Protein AF-A0A9P7YVG0-F1 (afdb_monomer_lite)

Radius of gyration: 28.29 Å; chains: 1; bounding box: 49×28×68 Å

Secondary structure (DSSP, 8-state):
-HHHHHHHHHHTT-SSTGGGTTSHHHHHHHHHHHHHHHHHHHHHHHHHHHHHHHHHHHS-HHHHHHHHTT---SS-SS--SSPPPHHHHHHHHHHHTS-STT--GGGS--

Foldseek 3Di:
DLVVLQVVCVVVVQPGLVSCPPPPSNVVSVVVVVVVVVVVVVVVVVVVVVVVVVCCVVDPVVCVVCVVVVNHPPDPPDDPPDDDDPVRVVVVVCVVPPPPVPDDPVPPDD

pLDDT: mean 77.36, std 15.22, range [36.03, 97.06]

Sequence (110 aa):
RRARYVQEIKDHGYRTIKAAKGTKLYNKHKDKQAEINTLRLQLNEALLEKTIKEFHKTVHTTEVDLQLQGIRPADILTPPAFKYELEERAAAARLLFMPLDGLDEDQIIQ

Structure (mmCIF, N/CA/C/O backbone):
data_AF-A0A9P7YVG0-F1
#
_entry.id   AF-A0A9P7YVG0-F1
#
loop_
_atom_site.group_PDB
_atom_site.id
_atom_site.type_symbol
_atom_site.label_atom_id
_atom_site.label_alt_id
_atom_site.label_comp_id
_atom_site.label_asym_id
_atom_site.label_entity_id
_atom_site.label_seq_id
_atom_site.pdbx_PDB_ins_code
_atom_site.Cartn_x
_atom_site.Cartn_y
_atom_site.Cartn_z
_atom_site.occupancy
_atom_site.B_iso_or_equiv
_atom_site.auth_seq_id
_atom_site.auth_comp_id
_atom_site.auth_asym_id
_atom_site.auth_atom_id
_atom_site.pdbx_PDB_model_num
ATOM 1 N N . ARG A 1 1 ? -5.981 -8.728 14.436 1.00 75.50 1 ARG A N 1
ATOM 2 C CA . ARG A 1 1 ? -5.934 -7.745 15.555 1.00 75.50 1 ARG A CA 1
ATOM 3 C C . ARG A 1 1 ? -7.088 -6.738 15.483 1.00 75.50 1 ARG A C 1
ATOM 5 O O . ARG A 1 1 ? -7.930 -6.795 16.360 1.00 75.50 1 ARG A O 1
ATOM 12 N N . ARG A 1 2 ? -7.223 -5.922 14.423 1.00 83.69 2 ARG A N 1
ATOM 13 C CA . ARG A 1 2 ? -8.375 -5.006 14.227 1.00 83.69 2 ARG A CA 1
ATOM 14 C C . ARG A 1 2 ? -9.752 -5.679 14.367 1.00 83.69 2 ARG A C 1
ATOM 16 O O . ARG A 1 2 ? -10.601 -5.169 15.084 1.00 83.69 2 ARG A O 1
ATOM 23 N N . ALA A 1 3 ? -9.950 -6.833 13.724 1.00 85.44 3 ALA A N 1
ATOM 24 C CA . ALA A 1 3 ? -11.226 -7.557 13.751 1.00 85.44 3 ALA A CA 1
ATOM 25 C C . ALA A 1 3 ? -11.679 -7.964 15.167 1.00 85.44 3 ALA A C 1
ATOM 27 O O . ALA A 1 3 ? -12.876 -7.976 15.427 1.00 85.44 3 ALA A O 1
ATOM 28 N N . ARG A 1 4 ? -10.740 -8.215 16.096 1.00 88.38 4 ARG A N 1
ATOM 29 C CA . ARG A 1 4 ? -11.080 -8.506 17.499 1.00 88.38 4 ARG A CA 1
ATOM 30 C C . ARG A 1 4 ? -11.723 -7.302 18.177 1.00 88.38 4 ARG A C 1
ATOM 32 O O . ARG A 1 4 ? -12.774 -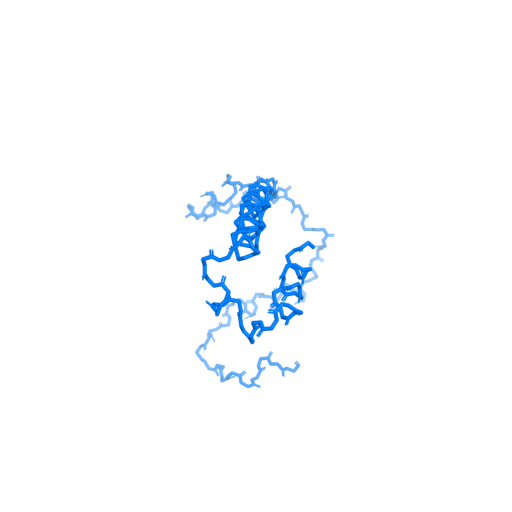7.459 18.769 1.00 88.38 4 ARG A O 1
ATOM 39 N N . TYR A 1 5 ? -11.175 -6.099 17.996 1.00 84.69 5 TYR A N 1
ATOM 40 C CA . TYR A 1 5 ? -11.789 -4.889 18.555 1.00 84.69 5 TYR A CA 1
ATOM 41 C C . TYR A 1 5 ? -13.158 -4.585 17.944 1.00 84.69 5 TYR A C 1
ATOM 43 O O . TYR A 1 5 ? -14.038 -4.091 18.635 1.00 84.69 5 TYR A O 1
ATOM 51 N N . VAL A 1 6 ? -13.364 -4.893 16.660 1.00 86.88 6 VAL A N 1
ATOM 52 C CA . VAL A 1 6 ? -14.694 -4.774 16.041 1.00 86.88 6 VAL A CA 1
ATOM 53 C C . VAL A 1 6 ? -15.690 -5.727 16.701 1.00 86.88 6 VAL A C 1
ATOM 55 O O . VAL A 1 6 ? -16.831 -5.334 16.928 1.00 86.88 6 VAL A O 1
ATOM 58 N N . GLN A 1 7 ? -15.261 -6.949 17.014 1.00 89.31 7 GLN A N 1
ATOM 59 C CA . GLN A 1 7 ? -16.097 -7.935 17.687 1.00 89.31 7 GLN A CA 1
ATOM 60 C C . GLN A 1 7 ? -16.379 -7.535 19.140 1.00 89.31 7 GLN A C 1
ATOM 62 O O . GLN A 1 7 ? -17.538 -7.432 19.509 1.00 89.31 7 GLN A O 1
ATOM 67 N N . GLU A 1 8 ? -15.356 -7.151 19.908 1.00 88.44 8 GLU A N 1
ATOM 68 C CA . GLU A 1 8 ? -15.506 -6.682 21.294 1.00 88.44 8 GLU A CA 1
ATOM 69 C C . GLU A 1 8 ? -16.464 -5.488 21.409 1.00 88.44 8 GLU A C 1
ATOM 71 O O . GLU A 1 8 ? -17.249 -5.406 22.352 1.00 88.44 8 GLU A O 1
ATOM 76 N N . ILE A 1 9 ? -16.435 -4.568 20.437 1.00 89.25 9 ILE A N 1
ATOM 77 C CA . ILE A 1 9 ? -17.370 -3.439 20.375 1.00 89.25 9 ILE A CA 1
ATOM 78 C C . ILE A 1 9 ? -18.817 -3.925 20.189 1.00 89.25 9 ILE A C 1
ATOM 80 O O . ILE A 1 9 ? -19.718 -3.409 20.850 1.00 89.25 9 ILE A O 1
ATOM 84 N N . LYS A 1 10 ? -19.044 -4.914 19.316 1.00 90.19 10 LYS A N 1
ATOM 85 C CA . LYS A 1 10 ? -20.375 -5.503 19.105 1.00 90.19 10 LYS A CA 1
ATOM 86 C C . LYS A 1 10 ? -20.855 -6.257 20.340 1.00 90.19 10 LYS A C 1
ATOM 88 O O . LYS A 1 10 ? -22.010 -6.100 20.723 1.00 90.19 10 LYS A O 1
ATOM 93 N N . ASP A 1 11 ? -19.961 -7.002 20.981 1.00 91.19 11 ASP A N 1
ATOM 94 C CA . ASP A 1 11 ? -20.255 -7.778 22.187 1.00 91.19 11 ASP A CA 1
ATOM 95 C C . ASP A 1 11 ? -20.592 -6.858 23.380 1.00 91.19 11 ASP A C 1
ATOM 97 O O . ASP A 1 11 ? -21.393 -7.219 24.235 1.00 91.19 11 ASP A O 1
ATOM 101 N N . HIS A 1 12 ? -20.066 -5.625 23.402 1.00 87.06 12 HIS A N 1
ATOM 102 C CA . HIS A 1 12 ? -20.439 -4.571 24.362 1.00 87.06 12 HIS A CA 1
ATOM 103 C C . HIS A 1 12 ? -21.765 -3.854 24.025 1.00 87.06 12 HIS A C 1
ATOM 105 O O . HIS A 1 12 ? -22.079 -2.825 24.622 1.00 87.06 12 HIS A O 1
ATOM 111 N N . GLY A 1 13 ? -22.542 -4.363 23.064 1.00 88.19 13 GLY A N 1
ATOM 112 C CA . GLY A 1 13 ? -23.870 -3.848 22.718 1.00 88.19 13 GLY A CA 1
ATOM 113 C C . GLY A 1 13 ? -23.877 -2.705 21.699 1.00 88.19 13 GLY A C 1
ATOM 114 O O . GLY A 1 13 ? -24.945 -2.207 21.336 1.00 88.19 13 GLY A O 1
ATOM 115 N N . TYR A 1 14 ? -22.720 -2.291 21.176 1.00 90.19 14 TYR A N 1
ATOM 116 C CA . TYR A 1 14 ? -22.674 -1.257 20.145 1.00 90.19 14 TYR A CA 1
ATOM 117 C C . TYR A 1 14 ? -22.922 -1.859 18.760 1.00 90.19 14 TYR A C 1
ATOM 119 O O . TYR A 1 14 ? -22.096 -2.583 18.205 1.00 90.19 14 TYR A O 1
ATOM 127 N N . ARG A 1 15 ? -24.040 -1.473 18.135 1.00 86.38 15 ARG A N 1
ATOM 128 C CA . ARG A 1 15 ? -24.414 -1.937 16.787 1.00 86.38 15 ARG A CA 1
ATOM 129 C C . ARG A 1 15 ? -23.400 -1.551 15.702 1.00 86.38 15 ARG A C 1
ATOM 131 O O . ARG A 1 15 ? -23.287 -2.236 14.689 1.00 86.38 15 ARG A O 1
ATOM 138 N N . THR A 1 16 ? -22.663 -0.454 15.892 1.00 89.50 16 THR A N 1
ATOM 139 C CA . THR A 1 16 ? -21.620 0.006 14.961 1.00 89.50 16 THR A CA 1
ATOM 140 C C . THR A 1 16 ? -20.391 0.525 15.706 1.00 89.50 16 THR A C 1
ATOM 142 O O . THR A 1 16 ? -20.491 1.000 16.834 1.00 89.50 16 THR A O 1
ATOM 145 N N . ILE A 1 17 ? -19.226 0.527 15.045 1.00 88.12 17 ILE A N 1
ATOM 146 C CA . ILE A 1 17 ? -17.986 1.107 15.602 1.00 88.12 17 ILE A CA 1
ATOM 147 C C . ILE A 1 17 ? -18.175 2.597 15.921 1.00 88.12 17 ILE A C 1
ATOM 149 O O . ILE A 1 17 ? -17.683 3.079 16.937 1.00 88.12 17 ILE A O 1
ATOM 153 N N . LYS A 1 18 ? -18.919 3.326 15.076 1.00 89.69 18 LYS A N 1
ATOM 154 C CA . LYS A 1 18 ? -19.228 4.747 15.296 1.00 89.69 18 LYS A CA 1
ATOM 155 C C . LYS A 1 18 ? -20.070 4.964 16.554 1.00 89.69 18 LYS A C 1
ATOM 157 O O . LYS A 1 18 ? -19.860 5.959 17.235 1.00 89.69 18 LYS A O 1
ATOM 162 N N . ALA A 1 19 ? -20.971 4.037 16.878 1.00 88.88 19 ALA A N 1
ATOM 163 C CA . ALA A 1 19 ? -21.770 4.107 18.099 1.00 88.88 19 ALA A CA 1
ATOM 164 C C . ALA A 1 19 ? -20.912 3.967 19.368 1.00 88.88 19 ALA A C 1
ATOM 166 O O . ALA A 1 19 ? -21.269 4.510 20.403 1.00 88.88 19 ALA A O 1
ATOM 167 N N . ALA A 1 20 ? -19.753 3.310 19.277 1.00 88.94 20 ALA A N 1
ATOM 168 C CA . ALA A 1 20 ? -18.805 3.186 20.381 1.00 88.94 20 ALA A CA 1
ATOM 169 C C . ALA A 1 20 ? -17.852 4.389 20.521 1.00 88.94 20 ALA A C 1
ATOM 171 O O . ALA A 1 20 ? -16.898 4.328 21.301 1.00 88.94 20 ALA A O 1
ATOM 172 N N . LYS A 1 21 ? -18.050 5.475 19.759 1.00 91.00 21 LYS A N 1
ATOM 173 C CA . LYS A 1 21 ? -17.186 6.663 19.804 1.00 91.00 21 LYS A CA 1
ATOM 174 C C . LYS A 1 21 ? -17.138 7.237 21.225 1.00 91.00 21 LYS A C 1
ATOM 176 O O . LYS A 1 21 ? -18.165 7.415 21.864 1.00 91.00 21 LYS A O 1
ATOM 181 N N . GLY A 1 22 ? -15.929 7.526 21.705 1.00 88.56 22 GLY A N 1
ATOM 182 C CA . GLY A 1 22 ? -15.686 7.987 23.080 1.00 88.56 22 GLY A CA 1
ATOM 183 C C . GLY A 1 22 ? -15.359 6.864 24.070 1.00 88.56 22 GLY A C 1
ATOM 184 O O . GLY A 1 22 ? -14.873 7.140 25.162 1.00 88.56 22 GLY A O 1
ATOM 185 N N . THR A 1 23 ? -15.535 5.595 23.691 1.00 91.56 23 THR A N 1
ATOM 186 C CA . THR A 1 23 ? -15.133 4.458 24.531 1.00 91.56 23 THR A CA 1
ATOM 187 C C . THR A 1 23 ? -13.647 4.117 24.383 1.00 91.56 23 THR A C 1
ATOM 189 O O . THR A 1 23 ? -13.014 4.373 23.353 1.00 91.56 23 THR A O 1
ATOM 192 N N . LYS A 1 24 ? -13.089 3.432 25.393 1.00 90.88 24 LYS A N 1
ATOM 193 C CA . LYS A 1 24 ? -11.724 2.880 25.329 1.00 90.88 24 LYS A CA 1
ATOM 194 C C . LYS A 1 24 ? -11.550 1.886 24.170 1.00 90.88 24 LYS A C 1
ATOM 196 O O . LYS A 1 24 ? -10.492 1.867 23.546 1.00 90.88 24 LYS A O 1
ATOM 201 N N . LEU A 1 25 ? -12.573 1.081 23.867 1.00 88.25 25 LEU A N 1
ATOM 202 C CA . LEU A 1 25 ? -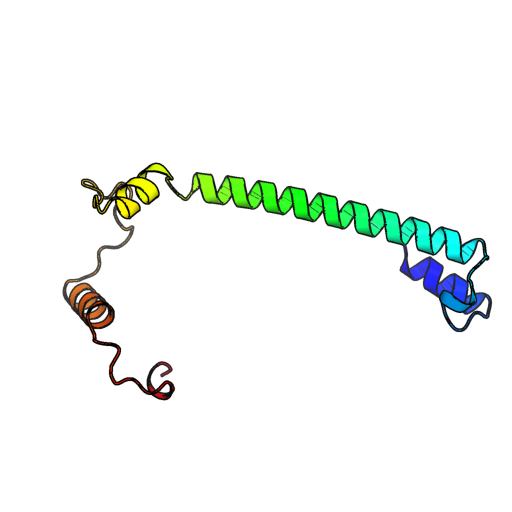12.541 0.098 22.775 1.00 88.25 25 LEU A CA 1
ATOM 203 C C . LEU A 1 25 ? -12.453 0.770 21.401 1.00 88.25 25 LEU A C 1
ATOM 205 O O . LEU A 1 25 ? -11.671 0.341 20.552 1.00 88.25 25 LEU A O 1
ATOM 209 N N . TYR A 1 26 ? -13.191 1.865 21.203 1.00 91.88 26 TYR A N 1
ATOM 210 C CA . TYR A 1 26 ? -13.105 2.660 19.981 1.00 91.88 26 TYR A CA 1
ATOM 211 C C . TYR A 1 26 ? -11.704 3.238 19.766 1.00 91.88 26 TYR 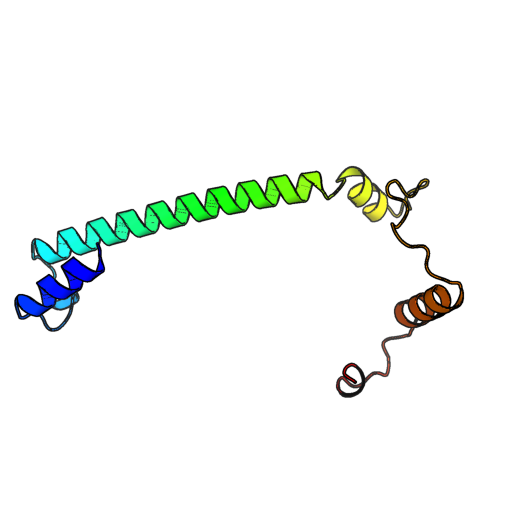A C 1
ATOM 213 O O . TYR A 1 26 ? -11.170 3.130 18.661 1.00 91.88 26 TYR A O 1
ATOM 221 N N . ASN A 1 27 ? -11.084 3.792 20.814 1.00 92.06 27 ASN A N 1
ATOM 222 C CA . ASN A 1 27 ? -9.722 4.324 20.722 1.00 92.06 27 ASN A CA 1
ATOM 223 C C . ASN A 1 27 ? -8.720 3.218 20.358 1.00 92.06 27 ASN A C 1
ATOM 225 O O . ASN A 1 27 ? -7.991 3.364 19.385 1.00 92.06 27 ASN A O 1
ATOM 229 N N . LYS A 1 28 ? -8.785 2.050 21.016 1.00 91.25 28 LYS A N 1
ATOM 230 C CA . LYS A 1 28 ? -7.938 0.893 20.666 1.00 91.25 28 LYS A CA 1
ATOM 231 C C . LYS A 1 28 ? -8.120 0.434 19.214 1.00 91.25 28 LYS A C 1
ATOM 233 O O . LYS A 1 28 ? -7.138 0.129 18.536 1.00 91.25 28 LYS A O 1
ATOM 238 N N . HIS A 1 29 ? -9.361 0.389 18.716 1.00 92.12 29 HIS A N 1
ATOM 239 C CA . HIS A 1 29 ? -9.629 0.082 17.309 1.00 92.12 29 HIS A CA 1
ATOM 240 C C . HIS A 1 29 ? -9.009 1.134 16.379 1.00 92.12 29 HIS A C 1
ATOM 242 O O . HIS A 1 29 ? -8.380 0.770 15.385 1.00 92.12 29 HIS A O 1
ATOM 248 N N . LYS A 1 30 ? -9.187 2.425 16.690 1.00 93.44 30 LYS A N 1
ATOM 249 C CA . LYS A 1 30 ? -8.649 3.545 15.908 1.00 93.44 30 LYS A CA 1
ATOM 250 C C . LYS A 1 30 ? -7.122 3.490 15.840 1.00 93.44 30 LYS A C 1
ATOM 252 O O . LYS A 1 30 ? -6.577 3.585 14.746 1.00 93.44 30 LYS A O 1
ATOM 257 N N . ASP A 1 31 ? -6.456 3.260 16.965 1.00 92.81 31 ASP A N 1
ATOM 258 C CA . ASP A 1 31 ? -4.994 3.201 17.036 1.00 92.81 31 ASP A CA 1
ATOM 259 C C . ASP A 1 31 ? -4.453 2.022 16.223 1.00 92.81 31 ASP A C 1
ATOM 261 O O . ASP A 1 31 ? -3.553 2.185 15.401 1.00 92.81 31 ASP A O 1
ATOM 265 N N . LYS A 1 32 ? -5.071 0.837 16.343 1.00 92.62 32 LYS A N 1
ATOM 266 C CA . LYS A 1 32 ? -4.704 -0.306 15.493 1.00 92.62 32 LYS A CA 1
ATOM 267 C C . LYS A 1 32 ? -5.010 -0.091 14.018 1.00 92.62 32 LYS A C 1
ATOM 269 O O . LYS A 1 32 ? -4.299 -0.634 13.177 1.00 92.62 32 LYS A O 1
ATOM 274 N N . GLN A 1 33 ? -6.058 0.655 13.684 1.00 92.81 33 GLN A N 1
ATOM 275 C CA . GLN A 1 33 ? -6.327 1.020 12.297 1.00 92.81 33 GLN A CA 1
ATOM 276 C C . GLN A 1 33 ? -5.236 1.950 11.755 1.00 92.81 33 GLN A C 1
ATOM 278 O O . GLN A 1 33 ? -4.796 1.748 10.625 1.00 92.81 33 GLN A O 1
ATOM 283 N N . ALA A 1 34 ? -4.791 2.926 12.548 1.00 94.06 34 ALA A N 1
ATOM 284 C CA . ALA A 1 34 ? -3.704 3.822 12.175 1.00 94.06 34 ALA A CA 1
ATOM 285 C C . ALA A 1 34 ? -2.396 3.046 11.953 1.00 94.06 34 ALA A C 1
ATOM 287 O O . ALA A 1 34 ? -1.801 3.182 10.893 1.00 94.06 34 ALA A O 1
ATOM 288 N N . GLU A 1 35 ? -2.026 2.150 12.873 1.00 95.31 35 GLU A N 1
ATOM 289 C CA . GLU A 1 35 ? -0.836 1.287 12.752 1.00 95.31 35 GLU A CA 1
ATOM 290 C C . GLU A 1 35 ? -0.871 0.406 11.490 1.00 95.31 35 GLU A C 1
ATOM 292 O O . GLU A 1 35 ? 0.122 0.260 10.783 1.00 95.31 35 GLU A O 1
ATOM 297 N N . ILE A 1 36 ? -2.032 -0.168 11.155 1.00 94.12 36 ILE A N 1
ATOM 298 C CA . ILE A 1 36 ? -2.185 -0.941 9.912 1.00 94.12 36 ILE A CA 1
ATOM 299 C C . ILE A 1 36 ? -1.992 -0.046 8.685 1.00 94.12 36 ILE A C 1
ATOM 301 O O . ILE A 1 36 ? -1.377 -0.472 7.710 1.00 94.12 36 ILE A O 1
ATOM 305 N N . ASN A 1 37 ? -2.525 1.175 8.710 1.00 94.94 37 ASN A N 1
ATOM 306 C CA . ASN A 1 37 ? -2.402 2.099 7.590 1.00 94.94 37 ASN A CA 1
ATOM 307 C C . ASN A 1 37 ? -0.951 2.561 7.398 1.00 94.94 37 ASN A C 1
ATOM 309 O O . ASN A 1 37 ? -0.490 2.595 6.261 1.00 94.94 37 ASN A O 1
ATOM 313 N N . THR A 1 38 ? -0.220 2.848 8.480 1.00 96.12 38 THR A N 1
ATOM 314 C CA . THR A 1 38 ? 1.200 3.224 8.402 1.00 96.12 38 THR A CA 1
ATOM 315 C C . THR A 1 38 ? 2.053 2.079 7.869 1.00 96.12 38 THR A C 1
ATOM 317 O O . THR A 1 38 ? 2.870 2.297 6.984 1.00 96.12 38 THR A O 1
ATOM 320 N N . LEU A 1 39 ? 1.819 0.844 8.329 1.00 96.00 39 LEU A N 1
ATOM 321 C CA . LEU A 1 39 ? 2.537 -0.333 7.825 1.00 96.00 39 LEU A CA 1
ATOM 322 C C . LEU A 1 39 ? 2.256 -0.591 6.339 1.00 96.00 39 LEU A C 1
ATOM 324 O O . LEU A 1 39 ? 3.161 -0.945 5.590 1.00 96.00 39 LEU A O 1
ATOM 328 N N . ARG A 1 40 ? 1.006 -0.403 5.897 1.00 95.31 40 ARG A N 1
ATOM 329 C CA . ARG A 1 40 ? 0.643 -0.509 4.475 1.00 95.31 40 ARG A CA 1
ATOM 330 C C . ARG A 1 40 ? 1.350 0.541 3.630 1.00 95.31 40 ARG A C 1
ATOM 332 O O . ARG A 1 40 ? 1.826 0.204 2.555 1.00 95.31 40 ARG A O 1
ATOM 339 N N . LEU A 1 41 ? 1.417 1.782 4.111 1.00 96.50 41 LEU A N 1
ATOM 340 C CA . LEU A 1 41 ? 2.129 2.854 3.421 1.00 96.50 41 LEU A CA 1
ATOM 341 C C . LEU A 1 41 ? 3.616 2.513 3.274 1.00 96.50 41 LEU A C 1
ATOM 343 O O . LEU A 1 41 ? 4.118 2.507 2.158 1.00 96.50 41 LEU A O 1
ATOM 347 N N . GLN A 1 42 ? 4.275 2.119 4.366 1.00 97.06 42 GLN A N 1
ATOM 348 C CA . GLN A 1 42 ? 5.689 1.729 4.351 1.00 97.06 42 GLN A CA 1
ATOM 349 C C . GLN A 1 42 ? 5.965 0.555 3.405 1.00 97.06 42 GLN A C 1
ATOM 351 O O . GLN A 1 42 ? 6.947 0.566 2.668 1.00 97.06 42 GLN A O 1
ATOM 356 N N . LEU A 1 43 ? 5.097 -0.463 3.404 1.00 97.00 43 LEU A N 1
ATOM 357 C CA . LEU A 1 43 ? 5.228 -1.593 2.486 1.00 97.00 43 LEU A CA 1
ATOM 358 C C . LEU A 1 43 ? 5.069 -1.152 1.027 1.00 97.00 43 LEU A C 1
ATOM 360 O O . LEU A 1 43 ? 5.837 -1.592 0.177 1.00 97.00 43 LEU A O 1
ATOM 364 N N . ASN A 1 44 ? 4.097 -0.286 0.739 1.00 95.69 44 ASN A N 1
ATOM 365 C CA . ASN A 1 44 ? 3.885 0.239 -0.606 1.00 95.69 44 ASN A CA 1
ATOM 366 C C . ASN A 1 44 ? 5.079 1.074 -1.080 1.00 95.69 44 ASN A C 1
ATOM 368 O O . ASN A 1 44 ? 5.516 0.899 -2.212 1.00 95.69 44 ASN A O 1
ATOM 372 N N . GLU A 1 45 ? 5.631 1.934 -0.224 1.00 96.50 45 GLU A N 1
ATOM 373 C CA . GLU A 1 45 ? 6.834 2.719 -0.524 1.00 96.50 45 GLU A CA 1
ATOM 374 C C . GLU A 1 45 ? 8.036 1.808 -0.796 1.00 96.50 45 GLU A C 1
ATOM 376 O O . GLU A 1 45 ? 8.734 1.985 -1.792 1.00 96.50 45 GLU A O 1
ATOM 381 N N . ALA A 1 46 ? 8.241 0.778 0.031 1.00 96.31 46 ALA A N 1
ATOM 382 C CA . ALA A 1 46 ? 9.323 -0.184 -0.162 1.00 96.31 46 ALA A CA 1
ATOM 383 C C . ALA A 1 46 ? 9.171 -0.990 -1.462 1.00 96.31 46 ALA A C 1
ATOM 385 O O . ALA A 1 46 ? 10.159 -1.247 -2.152 1.00 96.31 46 ALA A O 1
ATOM 386 N N . LEU A 1 47 ? 7.944 -1.394 -1.805 1.00 96.69 47 LEU A N 1
ATOM 387 C CA . LEU A 1 47 ? 7.655 -2.088 -3.059 1.00 96.69 47 LEU A CA 1
ATOM 388 C C . LEU A 1 47 ? 7.871 -1.175 -4.262 1.00 96.69 47 LEU A C 1
ATOM 390 O O . LEU A 1 47 ? 8.512 -1.599 -5.215 1.00 96.69 47 LEU A O 1
ATOM 394 N N . LEU A 1 48 ? 7.404 0.073 -4.198 1.00 94.69 48 LEU A N 1
ATOM 395 C CA . LEU A 1 48 ? 7.610 1.053 -5.258 1.00 94.69 48 LEU A CA 1
ATOM 396 C C . LEU A 1 48 ? 9.102 1.290 -5.498 1.00 94.69 48 LEU A C 1
ATOM 398 O O . LEU A 1 48 ? 9.563 1.182 -6.628 1.00 94.69 48 LEU A O 1
ATOM 402 N N . GLU A 1 49 ? 9.868 1.526 -4.437 1.00 95.38 49 GLU A N 1
ATOM 403 C CA . GLU A 1 49 ? 11.315 1.723 -4.515 1.00 95.38 49 GLU A CA 1
ATOM 404 C C . GLU A 1 49 ? 12.031 0.497 -5.101 1.00 95.38 49 GLU A C 1
ATOM 406 O O . GLU A 1 49 ? 12.929 0.621 -5.937 1.00 95.38 49 GLU A O 1
ATOM 411 N N . LYS A 1 50 ? 11.619 -0.711 -4.698 1.00 94.38 50 LYS A N 1
ATOM 412 C CA . LYS A 1 50 ? 12.143 -1.957 -5.264 1.00 94.38 50 LYS A CA 1
ATOM 413 C C . LYS A 1 50 ? 11.822 -2.069 -6.755 1.00 94.38 50 LYS A C 1
ATOM 415 O O . LYS A 1 50 ? 12.724 -2.358 -7.535 1.00 94.38 50 LYS A O 1
ATOM 420 N N . THR A 1 51 ? 10.574 -1.829 -7.148 1.00 91.00 51 THR A N 1
ATOM 421 C CA . THR A 1 51 ? 10.135 -1.906 -8.545 1.00 91.00 51 THR A CA 1
ATOM 422 C C . THR A 1 51 ? 10.827 -0.853 -9.405 1.00 91.00 51 THR A C 1
ATOM 424 O O . THR A 1 51 ? 11.276 -1.182 -10.496 1.00 91.00 51 THR A O 1
ATOM 427 N N . ILE A 1 52 ? 11.004 0.375 -8.908 1.00 87.25 52 ILE A N 1
ATOM 428 C CA . ILE A 1 52 ? 11.789 1.419 -9.582 1.00 87.25 52 ILE A CA 1
ATOM 429 C C . ILE A 1 52 ? 13.225 0.932 -9.788 1.00 87.25 52 ILE A C 1
ATOM 431 O O . ILE A 1 52 ? 13.744 1.011 -10.899 1.00 87.25 52 ILE A O 1
ATOM 435 N N . LYS A 1 53 ? 13.871 0.387 -8.752 1.00 87.50 53 LYS A N 1
ATOM 436 C CA . LYS A 1 53 ? 15.236 -0.146 -8.863 1.00 87.50 53 LYS A CA 1
ATOM 437 C C . LYS A 1 53 ? 15.341 -1.309 -9.844 1.00 87.50 53 LYS A C 1
ATOM 439 O O . LYS A 1 53 ? 16.320 -1.385 -10.573 1.00 87.50 53 LYS A O 1
ATOM 444 N N . GLU A 1 54 ? 14.378 -2.224 -9.854 1.00 83.50 54 GLU A N 1
ATOM 445 C CA . GLU A 1 54 ? 14.348 -3.346 -10.799 1.00 83.50 54 GLU A CA 1
ATOM 446 C C . GLU A 1 54 ? 14.124 -2.867 -12.232 1.00 83.50 54 GLU A C 1
ATOM 448 O O . GLU A 1 54 ? 14.859 -3.284 -13.121 1.00 83.50 54 GLU A O 1
ATOM 453 N N . PHE A 1 55 ? 13.203 -1.926 -12.438 1.00 79.44 55 PHE A N 1
ATOM 454 C CA . PHE A 1 55 ? 12.967 -1.304 -13.737 1.00 79.44 55 PHE A CA 1
ATOM 455 C C . PHE A 1 55 ? 14.236 -0.643 -14.286 1.00 79.44 55 PHE A C 1
ATOM 457 O O . PHE A 1 55 ? 14.600 -0.876 -15.429 1.00 79.44 55 PHE A O 1
ATOM 464 N N . HIS A 1 56 ? 14.974 0.106 -13.465 1.00 77.50 56 HIS A N 1
ATOM 465 C CA . HIS A 1 56 ? 16.227 0.741 -13.894 1.00 77.50 56 HIS A CA 1
ATOM 466 C C . HIS A 1 56 ? 17.412 -0.232 -14.023 1.00 77.50 56 HIS A C 1
ATOM 468 O O . HIS A 1 56 ? 18.448 0.144 -14.564 1.00 77.50 56 HIS A O 1
ATOM 474 N N . LYS A 1 57 ? 17.299 -1.476 -13.534 1.00 74.50 57 LYS A N 1
ATOM 475 C CA . LYS A 1 57 ? 18.274 -2.537 -13.841 1.00 74.50 57 LYS A CA 1
ATOM 476 C C . LYS A 1 57 ? 18.020 -3.154 -15.211 1.00 74.50 57 LYS A C 1
ATOM 478 O O . LYS A 1 57 ? 18.975 -3.558 -15.863 1.00 74.50 57 LYS A O 1
ATOM 483 N N . THR A 1 58 ? 16.754 -3.300 -15.599 1.00 64.62 58 THR A N 1
ATOM 484 C CA . THR A 1 58 ? 16.365 -3.942 -16.862 1.00 64.62 58 THR A CA 1
ATOM 485 C C . THR A 1 58 ? 16.305 -2.958 -18.023 1.00 64.62 58 THR A C 1
ATOM 487 O O . THR A 1 58 ? 16.584 -3.339 -19.154 1.00 64.62 58 THR A O 1
ATOM 490 N N . VAL A 1 59 ? 15.968 -1.698 -17.756 1.00 64.81 59 VAL A N 1
ATOM 491 C CA . VAL A 1 59 ? 15.955 -0.623 -18.745 1.00 64.81 59 VAL A CA 1
ATOM 492 C C . VAL A 1 59 ? 17.305 0.080 -18.732 1.00 64.81 59 VAL A C 1
ATOM 494 O O . VAL A 1 59 ? 17.636 0.799 -17.790 1.00 64.81 59 VAL A O 1
ATOM 497 N N . HIS A 1 60 ? 18.078 -0.089 -19.805 1.00 68.50 60 HIS A N 1
ATOM 498 C CA . HIS A 1 60 ? 19.236 0.758 -20.062 1.00 68.50 60 HIS A CA 1
ATOM 499 C C . HIS A 1 60 ? 18.739 2.167 -20.402 1.00 68.50 60 HIS A C 1
ATOM 501 O O . HIS A 1 60 ? 18.309 2.431 -21.521 1.00 68.50 60 HIS A O 1
ATOM 507 N N . THR A 1 61 ? 18.797 3.090 -19.438 1.00 66.50 61 THR A N 1
ATOM 508 C CA . THR A 1 61 ? 18.390 4.497 -19.629 1.00 66.50 61 THR A CA 1
ATOM 509 C C . THR A 1 61 ? 19.097 5.140 -20.820 1.00 66.50 61 THR A C 1
ATOM 511 O O . THR A 1 61 ? 18.476 5.856 -21.592 1.00 66.50 61 THR A O 1
ATOM 514 N N . THR A 1 62 ? 20.364 4.783 -21.042 1.00 63.44 62 THR A N 1
ATOM 515 C CA . THR A 1 62 ? 21.145 5.202 -22.210 1.00 63.44 62 THR A CA 1
ATOM 516 C C . THR A 1 62 ? 20.537 4.723 -23.528 1.00 63.44 62 THR A C 1
ATOM 518 O O . THR A 1 62 ? 20.550 5.458 -24.505 1.00 63.44 62 THR A O 1
ATOM 521 N N . GLU A 1 63 ? 19.983 3.511 -23.575 1.00 65.88 63 GLU A N 1
ATOM 522 C CA . GLU A 1 63 ? 19.334 2.985 -24.778 1.00 65.88 63 GLU A CA 1
ATOM 523 C C . GLU A 1 63 ? 18.009 3.705 -25.053 1.00 65.88 63 GLU A C 1
ATOM 525 O O . GLU A 1 63 ? 17.736 4.064 -26.197 1.00 65.88 63 GLU A O 1
ATOM 530 N N . VAL A 1 64 ? 17.227 3.993 -24.007 1.00 68.88 64 VAL A N 1
ATOM 531 C CA . VAL A 1 64 ? 15.993 4.788 -24.120 1.00 68.88 64 VAL A CA 1
ATOM 532 C C . VAL A 1 64 ? 16.296 6.211 -24.597 1.00 68.88 64 VAL A C 1
ATOM 534 O O . VAL A 1 64 ? 15.629 6.696 -25.508 1.00 68.88 64 VAL A O 1
ATOM 537 N N . ASP A 1 65 ? 17.324 6.862 -24.050 1.00 71.12 65 ASP A N 1
ATOM 538 C CA . ASP A 1 65 ? 17.731 8.213 -24.456 1.00 71.12 65 ASP A CA 1
ATOM 539 C C . ASP A 1 65 ? 18.206 8.256 -25.915 1.00 71.12 65 ASP A C 1
ATOM 541 O O . ASP A 1 65 ? 17.840 9.165 -26.662 1.00 71.12 65 ASP A O 1
ATOM 545 N N . LEU A 1 66 ? 18.973 7.251 -26.353 1.00 72.56 66 LEU A N 1
ATOM 546 C CA . LEU A 1 66 ? 19.393 7.121 -27.750 1.00 72.56 66 LEU A CA 1
ATOM 547 C C . LEU A 1 66 ? 18.183 6.936 -28.678 1.00 72.56 66 LEU A C 1
ATOM 549 O O . LEU A 1 66 ? 18.079 7.629 -29.692 1.00 72.56 66 LEU A O 1
ATOM 553 N N . GLN A 1 67 ? 17.225 6.082 -28.305 1.00 72.69 67 GLN A N 1
ATOM 554 C CA . GLN A 1 67 ? 15.994 5.883 -29.075 1.00 72.69 67 GLN A CA 1
ATOM 555 C C . GLN A 1 67 ? 15.135 7.156 -29.148 1.00 72.69 67 GLN A C 1
ATOM 557 O O . GLN A 1 67 ? 14.639 7.485 -30.227 1.00 72.69 67 GLN A O 1
ATOM 562 N N . LEU A 1 68 ? 14.995 7.907 -28.047 1.00 78.12 68 LEU A N 1
ATOM 563 C CA . LEU A 1 68 ? 14.281 9.193 -28.022 1.00 78.12 68 LEU A CA 1
ATOM 564 C C . LEU A 1 68 ? 14.951 10.255 -28.904 1.00 78.12 68 LEU A C 1
ATOM 566 O O . LEU A 1 68 ? 14.266 11.103 -29.472 1.00 78.12 68 LEU A O 1
ATOM 570 N N . GLN A 1 69 ? 16.273 10.191 -29.069 1.00 79.00 69 GLN A N 1
ATOM 571 C CA . GLN A 1 69 ? 17.028 11.036 -30.000 1.00 79.00 69 GLN A CA 1
ATOM 572 C C . GLN A 1 69 ? 16.966 10.537 -31.456 1.00 79.00 69 GLN A C 1
ATOM 574 O O . GLN A 1 69 ? 17.610 11.108 -32.336 1.00 79.00 69 GLN A O 1
ATOM 579 N N . GLY A 1 70 ? 16.204 9.472 -31.733 1.00 74.19 70 GLY A N 1
ATOM 580 C CA . GLY A 1 70 ? 16.111 8.850 -33.055 1.00 74.19 70 GLY A CA 1
ATOM 581 C C . GLY A 1 70 ? 17.365 8.069 -33.456 1.00 74.19 70 GLY A C 1
ATOM 582 O O . GLY A 1 70 ? 17.470 7.612 -34.597 1.00 74.19 70 GLY A O 1
ATOM 583 N N . ILE A 1 71 ? 18.312 7.895 -32.531 1.00 68.81 71 ILE A N 1
ATOM 584 C CA . ILE A 1 71 ? 19.539 7.133 -32.729 1.00 68.81 71 ILE A CA 1
ATOM 585 C C . ILE A 1 71 ? 19.198 5.668 -32.477 1.00 68.81 71 ILE A C 1
ATOM 587 O O . ILE A 1 71 ? 19.027 5.218 -31.344 1.00 68.81 71 ILE A O 1
ATOM 591 N N . ARG A 1 72 ? 19.070 4.905 -33.563 1.00 62.41 72 ARG A N 1
ATOM 592 C CA . ARG A 1 72 ? 18.884 3.455 -33.464 1.00 62.41 72 ARG A CA 1
ATOM 593 C C . ARG A 1 72 ? 20.142 2.837 -32.842 1.00 62.41 72 ARG A C 1
ATOM 595 O O . ARG A 1 72 ? 21.238 3.254 -33.223 1.00 62.41 72 ARG A O 1
ATOM 602 N N . PRO A 1 73 ? 20.013 1.854 -31.933 1.00 62.50 73 PRO A N 1
ATOM 603 C CA . PRO A 1 73 ? 21.169 1.150 -31.391 1.00 62.50 73 PRO A CA 1
ATOM 604 C C . PRO A 1 73 ? 22.023 0.615 -32.547 1.00 62.50 73 PRO A C 1
ATOM 606 O O . PRO A 1 73 ? 21.520 -0.133 -33.386 1.00 62.50 73 PRO A O 1
ATOM 609 N N . ALA A 1 74 ? 23.286 1.046 -32.631 1.00 62.69 74 ALA A N 1
ATOM 610 C CA . ALA A 1 74 ? 24.215 0.584 -33.668 1.00 62.69 74 ALA A CA 1
ATOM 611 C C . ALA A 1 74 ? 24.546 -0.908 -33.491 1.00 62.69 74 ALA A C 1
ATOM 613 O O . ALA A 1 74 ? 24.718 -1.621 -34.475 1.00 62.69 74 ALA A O 1
ATOM 614 N N . ASP A 1 75 ? 24.523 -1.367 -32.238 1.00 55.91 75 ASP A N 1
ATOM 615 C CA . ASP A 1 75 ? 24.644 -2.758 -31.840 1.00 55.91 75 ASP A CA 1
ATOM 616 C C . ASP A 1 75 ? 23.431 -3.131 -30.989 1.00 55.91 75 ASP A C 1
ATOM 618 O O . ASP A 1 75 ? 23.100 -2.462 -30.008 1.00 55.91 75 ASP A O 1
ATOM 622 N N . ILE A 1 76 ? 22.751 -4.211 -31.367 1.00 54.94 76 ILE A N 1
ATOM 623 C CA . ILE A 1 76 ? 21.709 -4.823 -30.547 1.00 54.94 76 ILE A CA 1
ATOM 624 C C . ILE A 1 76 ? 22.416 -5.401 -29.307 1.00 54.94 76 ILE A C 1
ATOM 626 O O . ILE A 1 76 ? 22.925 -6.520 -29.348 1.00 54.94 76 ILE A O 1
ATOM 630 N N . LEU A 1 77 ? 22.492 -4.626 -28.219 1.00 53.59 77 LEU A N 1
ATOM 631 C CA . LEU A 1 77 ? 23.219 -4.992 -26.991 1.00 53.59 77 LEU A CA 1
ATOM 632 C C . LEU A 1 77 ? 22.681 -6.275 -26.337 1.00 53.59 77 LEU A C 1
ATOM 634 O O . LEU A 1 77 ? 23.408 -6.964 -25.625 1.00 53.59 77 LEU A O 1
ATOM 638 N N . THR A 1 78 ? 21.431 -6.639 -26.622 1.00 51.19 78 THR A N 1
ATOM 639 C CA . THR A 1 78 ? 20.870 -7.963 -26.332 1.00 51.19 78 THR A CA 1
ATOM 640 C C . THR A 1 78 ? 20.413 -8.601 -27.639 1.00 51.19 78 THR A C 1
ATOM 642 O O . THR A 1 78 ? 19.307 -8.309 -28.096 1.00 51.19 78 THR A O 1
ATOM 645 N N . PRO A 1 79 ? 21.227 -9.470 -28.271 1.00 53.44 79 PRO A N 1
ATOM 646 C CA . PRO A 1 79 ? 20.757 -10.258 -29.399 1.00 53.44 79 PRO A CA 1
ATOM 647 C C . PRO A 1 79 ? 19.446 -10.924 -28.981 1.00 53.44 79 PRO A C 1
ATOM 649 O O . PRO A 1 79 ? 19.402 -11.512 -27.894 1.00 53.44 79 PRO A O 1
ATOM 652 N N . PRO A 1 80 ? 18.368 -10.809 -29.773 1.00 54.50 80 PRO A N 1
ATOM 653 C CA . PRO A 1 80 ? 17.112 -11.425 -29.398 1.00 54.50 80 PRO A CA 1
ATOM 654 C C . PRO A 1 80 ? 17.380 -12.917 -29.179 1.00 54.50 80 PRO A C 1
ATOM 656 O O . PRO A 1 80 ? 18.035 -13.563 -30.001 1.00 54.50 80 PRO A O 1
ATOM 659 N N . ALA A 1 81 ? 16.919 -13.455 -28.043 1.00 59.88 81 ALA A N 1
ATOM 660 C CA . ALA A 1 81 ? 17.147 -14.856 -27.660 1.00 59.88 81 ALA A CA 1
ATOM 661 C C . ALA A 1 81 ? 16.603 -15.855 -28.700 1.00 59.88 81 ALA A C 1
ATOM 663 O O . ALA A 1 81 ? 16.889 -17.048 -28.652 1.00 59.88 81 ALA A O 1
ATOM 664 N N . PHE A 1 82 ? 15.827 -15.347 -29.650 1.00 58.59 82 PHE A N 1
ATOM 665 C CA . PHE A 1 82 ? 15.242 -16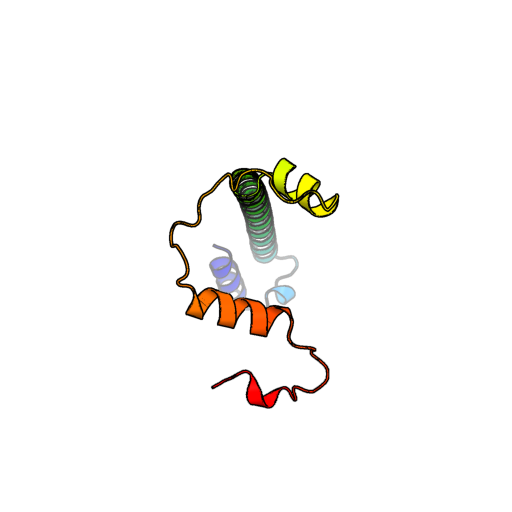.041 -30.766 1.00 58.59 82 PHE A CA 1
ATOM 666 C C . PHE A 1 82 ? 15.426 -15.187 -32.025 1.00 58.59 82 PHE A C 1
ATOM 668 O O . PHE A 1 82 ? 15.255 -13.967 -32.015 1.00 58.59 82 PHE A O 1
ATOM 675 N N . LYS A 1 83 ? 15.812 -15.828 -33.125 1.00 61.34 83 LYS A N 1
ATOM 676 C CA . LYS A 1 83 ? 15.829 -15.190 -34.439 1.00 61.34 83 LYS A CA 1
ATOM 677 C C . LYS A 1 83 ? 14.487 -15.478 -35.084 1.00 61.34 83 LYS A C 1
ATOM 679 O O . LYS A 1 83 ? 14.185 -16.637 -35.322 1.00 61.34 83 LYS A O 1
ATOM 684 N N . TYR A 1 84 ? 13.729 -14.430 -35.380 1.00 60.75 84 TYR A N 1
ATOM 685 C CA . TYR A 1 84 ? 12.557 -14.570 -36.232 1.00 60.75 84 TYR A CA 1
ATOM 686 C C . TYR A 1 84 ? 12.979 -15.058 -37.615 1.00 60.75 84 TYR A C 1
ATOM 688 O O . TYR A 1 84 ? 13.934 -14.503 -38.192 1.00 60.75 84 TYR A O 1
ATOM 696 N N . GLU A 1 85 ? 12.248 -16.031 -38.143 1.00 70.81 85 GLU A N 1
ATOM 697 C CA . GLU A 1 85 ? 12.368 -16.463 -39.531 1.00 70.81 85 GLU A CA 1
ATOM 698 C C . GLU A 1 85 ? 11.851 -15.374 -40.482 1.00 70.81 85 GLU A C 1
ATOM 700 O O . GLU A 1 85 ? 11.140 -14.443 -40.087 1.00 70.81 85 GLU A O 1
ATOM 705 N N . LEU A 1 86 ? 12.256 -15.437 -41.754 1.00 65.44 86 LEU A N 1
ATOM 706 C CA . LEU A 1 86 ? 11.963 -14.387 -42.742 1.00 65.44 86 LEU A CA 1
ATOM 707 C C . LEU A 1 86 ? 10.455 -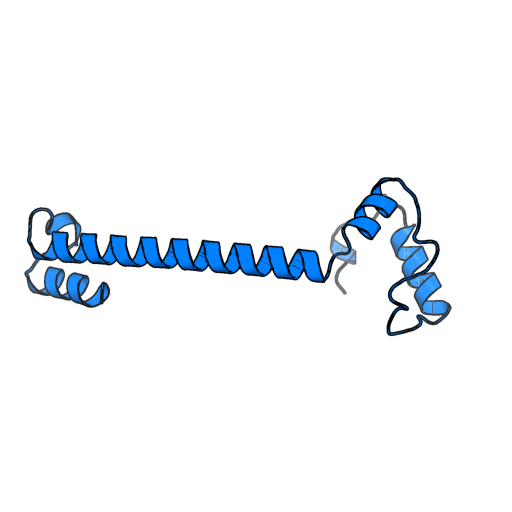14.099 -42.863 1.00 65.44 86 LEU A C 1
ATOM 709 O O . LEU A 1 86 ? 10.050 -12.945 -43.011 1.00 65.44 86 LEU A O 1
ATOM 713 N N . GLU A 1 87 ? 9.636 -15.141 -42.745 1.00 69.19 87 GLU A N 1
ATOM 714 C CA . GLU A 1 87 ? 8.176 -15.057 -42.793 1.00 69.19 87 GLU A CA 1
ATOM 715 C C . GLU A 1 87 ? 7.601 -14.307 -41.584 1.00 69.19 87 GLU A C 1
ATOM 717 O O . GLU A 1 87 ? 6.753 -13.428 -41.742 1.00 69.19 87 GLU A O 1
ATOM 722 N N . GLU A 1 88 ? 8.125 -14.563 -40.385 1.00 66.44 88 GLU A N 1
ATOM 723 C CA . GLU A 1 88 ? 7.690 -13.907 -39.148 1.00 66.44 88 GLU A CA 1
ATOM 724 C C . GLU A 1 88 ? 8.063 -12.418 -39.143 1.00 66.44 88 GLU A C 1
ATOM 726 O O . GLU A 1 88 ? 7.285 -11.570 -38.701 1.00 66.44 88 GLU A O 1
ATOM 731 N N . ARG A 1 89 ? 9.223 -12.064 -39.716 1.00 69.88 89 ARG A N 1
ATOM 732 C CA . ARG A 1 89 ? 9.624 -10.657 -39.899 1.00 69.88 89 ARG A CA 1
ATOM 733 C C . ARG A 1 89 ? 8.723 -9.935 -40.889 1.00 69.88 89 ARG A C 1
ATOM 735 O O . ARG A 1 89 ? 8.381 -8.775 -40.665 1.00 69.88 89 ARG A O 1
ATOM 742 N N . ALA A 1 90 ? 8.333 -10.609 -41.971 1.00 71.19 90 ALA A N 1
ATOM 743 C CA . ALA A 1 90 ? 7.399 -10.056 -42.942 1.00 71.19 90 ALA A CA 1
ATOM 744 C C . ALA A 1 90 ? 6.011 -9.840 -42.318 1.00 71.19 90 ALA A C 1
ATOM 746 O O . ALA A 1 90 ? 5.386 -8.815 -42.582 1.00 71.19 90 ALA A O 1
ATOM 747 N N . ALA A 1 91 ? 5.553 -10.756 -41.461 1.00 72.12 91 ALA A N 1
ATOM 748 C CA . ALA A 1 91 ? 4.300 -10.616 -40.724 1.00 72.12 91 ALA A CA 1
ATOM 749 C C . ALA A 1 91 ? 4.344 -9.446 -39.725 1.00 72.12 91 ALA A C 1
ATOM 751 O O . ALA A 1 91 ? 3.455 -8.595 -39.736 1.00 72.12 91 ALA A O 1
ATOM 752 N N . ALA A 1 92 ? 5.412 -9.338 -38.930 1.00 72.38 92 ALA A N 1
ATOM 753 C CA . ALA A 1 92 ? 5.584 -8.244 -37.975 1.00 72.38 92 ALA A CA 1
ATOM 754 C C . ALA A 1 92 ? 5.670 -6.873 -38.668 1.00 72.38 92 ALA A C 1
ATOM 756 O O . ALA A 1 92 ? 5.021 -5.923 -38.238 1.00 72.38 92 ALA A O 1
ATOM 757 N N . ALA A 1 93 ? 6.417 -6.769 -39.773 1.00 73.38 93 AL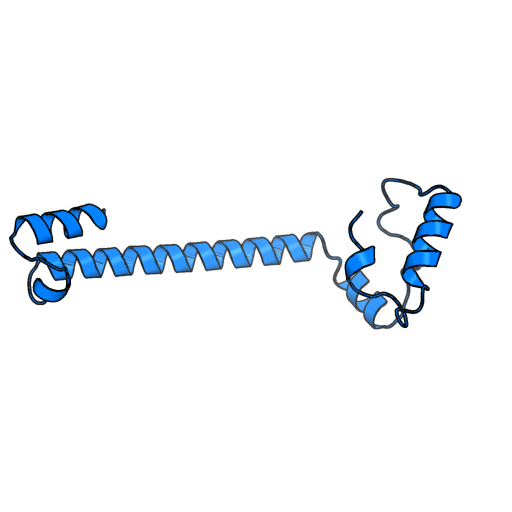A A N 1
ATOM 758 C CA . ALA A 1 93 ? 6.498 -5.536 -40.552 1.00 73.38 93 ALA A CA 1
ATOM 759 C C . ALA A 1 93 ? 5.140 -5.157 -41.162 1.00 73.38 93 ALA A C 1
ATOM 761 O O . ALA A 1 93 ? 4.760 -3.989 -41.127 1.00 73.38 93 ALA A O 1
ATOM 762 N N . ARG A 1 94 ? 4.376 -6.132 -41.675 1.00 75.06 94 ARG A N 1
ATOM 763 C CA . ARG A 1 94 ? 3.018 -5.885 -42.182 1.00 75.06 94 ARG A CA 1
ATOM 764 C C . ARG A 1 94 ? 2.096 -5.338 -41.099 1.00 75.06 94 ARG A C 1
ATOM 766 O O . ARG A 1 94 ? 1.376 -4.398 -41.392 1.00 75.06 94 ARG A O 1
ATOM 773 N N . LEU A 1 95 ? 2.150 -5.874 -39.879 1.00 74.94 95 LEU A N 1
ATOM 774 C CA . LEU A 1 95 ? 1.362 -5.375 -38.746 1.00 74.94 95 LEU A CA 1
ATOM 775 C C . LEU A 1 95 ? 1.777 -3.958 -38.326 1.00 74.94 95 LEU A C 1
ATOM 777 O O . LEU A 1 95 ? 0.920 -3.124 -38.066 1.00 74.94 95 LEU A O 1
ATOM 781 N N . LEU A 1 96 ? 3.082 -3.669 -38.285 1.00 72.50 96 LEU A N 1
ATOM 782 C CA . LEU A 1 96 ? 3.595 -2.366 -37.842 1.00 72.50 96 LEU A CA 1
ATOM 783 C C . LEU A 1 96 ? 3.328 -1.232 -38.843 1.00 72.50 96 LEU A C 1
ATOM 785 O O . LEU A 1 96 ? 3.180 -0.080 -38.444 1.00 72.50 96 LEU A O 1
ATOM 789 N N . PHE A 1 97 ? 3.330 -1.554 -40.138 1.00 69.81 97 PHE A N 1
ATOM 790 C CA . PHE A 1 97 ? 3.148 -0.595 -41.231 1.00 69.81 97 PHE A CA 1
ATOM 791 C C . PHE A 1 97 ? 1.760 -0.679 -41.872 1.00 69.81 97 PHE A C 1
ATOM 793 O O . PHE A 1 97 ? 1.524 -0.043 -42.902 1.00 69.81 97 PHE A O 1
ATOM 800 N N . MET A 1 98 ? 0.841 -1.447 -41.282 1.00 68.75 98 MET A N 1
ATOM 801 C CA . MET A 1 98 ? -0.552 -1.429 -41.699 1.00 68.75 98 MET A CA 1
ATOM 802 C C . MET A 1 98 ? -1.166 -0.088 -41.276 1.00 68.75 98 MET A C 1
ATOM 804 O O . MET A 1 98 ? -1.081 0.273 -40.100 1.00 68.75 98 MET A O 1
ATOM 808 N N . PRO A 1 99 ? -1.769 0.677 -42.200 1.00 63.12 99 PRO A N 1
ATOM 809 C CA . PRO A 1 99 ? -2.522 1.861 -41.821 1.00 63.12 99 PRO A CA 1
ATOM 810 C C . PRO A 1 99 ? -3.718 1.427 -40.965 1.00 63.12 99 PRO A C 1
ATOM 812 O O . PRO A 1 99 ? -4.481 0.548 -41.361 1.00 63.12 99 PRO A O 1
ATOM 815 N N . LEU A 1 100 ? -3.877 2.049 -39.794 1.00 59.53 100 LEU A N 1
ATOM 816 C CA . LEU A 1 100 ? -5.012 1.820 -38.885 1.00 59.53 100 LEU A CA 1
ATOM 817 C C . LEU A 1 100 ? -6.347 2.340 -39.449 1.00 59.53 100 LEU A C 1
ATOM 819 O O . LEU A 1 100 ? -7.396 2.136 -38.841 1.00 59.53 100 LEU A O 1
ATOM 823 N N . ASP A 1 101 ? -6.321 2.983 -40.615 1.00 56.91 101 ASP A N 1
ATOM 824 C CA . ASP A 1 101 ? -7.491 3.516 -41.302 1.00 56.91 101 ASP A CA 1
ATOM 825 C C . ASP A 1 101 ? -8.300 2.379 -41.951 1.00 56.91 101 ASP A C 1
ATOM 827 O O . ASP A 1 101 ? -8.270 2.177 -43.165 1.00 56.91 101 ASP A O 1
ATOM 831 N N . GLY A 1 102 ? -9.012 1.602 -41.130 1.00 55.25 102 GLY A N 1
ATOM 832 C CA . GLY A 1 102 ? -10.011 0.648 -41.621 1.00 55.25 102 GLY A CA 1
ATOM 833 C C . GLY A 1 102 ? -10.327 -0.571 -40.754 1.00 55.25 102 GLY A C 1
ATOM 834 O O . GLY A 1 102 ? -11.102 -1.408 -41.210 1.00 55.25 102 GLY A O 1
ATOM 835 N N . LEU A 1 103 ? -9.764 -0.715 -39.551 1.00 52.25 103 LEU A N 1
ATOM 836 C CA . LEU A 1 103 ? -10.094 -1.844 -38.671 1.00 52.25 103 LEU A CA 1
ATOM 837 C C . LEU A 1 103 ? -11.177 -1.440 -37.664 1.00 52.25 103 LEU A C 1
ATOM 839 O O . LEU A 1 103 ? -10.909 -0.692 -36.727 1.00 52.25 103 LEU A O 1
ATOM 843 N N . ASP A 1 104 ? -12.394 -1.940 -37.883 1.00 57.72 104 ASP A N 1
ATOM 844 C CA . ASP A 1 104 ? -13.441 -1.987 -36.859 1.00 57.72 104 ASP A CA 1
ATOM 845 C C . ASP A 1 104 ? -13.027 -2.994 -35.768 1.00 57.72 104 ASP A C 1
ATOM 847 O O . ASP A 1 104 ? -12.427 -4.032 -36.075 1.00 57.72 104 ASP A O 1
ATOM 851 N N . GLU A 1 105 ? -13.303 -2.671 -34.502 1.00 54.09 105 GLU A N 1
ATOM 852 C CA . GLU A 1 105 ? -12.724 -3.319 -33.307 1.00 54.09 105 GLU A CA 1
ATOM 853 C C . GLU A 1 105 ? -12.989 -4.841 -33.228 1.00 54.09 105 GLU A C 1
ATOM 855 O O . GLU A 1 105 ? -12.250 -5.571 -32.564 1.00 54.09 105 GLU A O 1
ATOM 860 N N . ASP A 1 106 ? -13.976 -5.345 -33.971 1.00 56.62 106 ASP A N 1
ATOM 861 C CA . ASP A 1 106 ? -14.441 -6.735 -33.929 1.00 56.62 106 ASP A CA 1
ATOM 862 C C . ASP A 1 106 ? -13.559 -7.757 -34.681 1.00 56.62 106 ASP A C 1
ATOM 864 O O . ASP A 1 106 ? -13.797 -8.959 -34.570 1.00 56.62 106 ASP A O 1
ATOM 868 N N . GLN A 1 107 ? -12.524 -7.341 -35.428 1.00 53.72 107 GLN A N 1
ATOM 869 C CA . GLN A 1 107 ? -11.631 -8.282 -36.143 1.00 53.72 107 GLN A CA 1
ATOM 870 C C . GLN A 1 107 ? -10.300 -8.577 -35.435 1.00 53.72 107 GLN A C 1
ATOM 872 O O . GLN A 1 107 ? -9.513 -9.384 -35.925 1.00 53.72 107 GLN A O 1
ATOM 877 N N . ILE A 1 108 ? -10.026 -7.950 -34.288 1.00 52.25 108 ILE A N 1
ATOM 878 C CA . ILE A 1 108 ? -8.720 -8.064 -33.614 1.00 52.25 108 ILE A CA 1
ATOM 879 C C . ILE A 1 108 ? -8.645 -9.295 -32.684 1.00 52.25 108 ILE A C 1
ATOM 881 O O . ILE A 1 108 ? -7.556 -9.683 -32.264 1.00 52.25 108 ILE A O 1
ATOM 885 N N . ILE A 1 109 ? -9.768 -9.964 -32.387 1.00 43.00 109 ILE A N 1
ATOM 886 C CA . ILE A 1 109 ? -9.798 -11.131 -31.489 1.00 43.00 109 ILE A CA 1
ATOM 887 C C . ILE A 1 109 ? -10.478 -12.331 -32.167 1.00 43.00 109 ILE A C 1
ATOM 889 O O . ILE A 1 109 ? -11.654 -12.593 -31.920 1.00 43.00 109 ILE A O 1
ATOM 893 N N . GLN A 1 110 ? -9.722 -13.087 -32.972 1.00 36.03 110 GLN A N 1
ATOM 894 C CA . GLN A 1 110 ? -9.883 -14.541 -33.157 1.00 36.03 110 GLN A CA 1
ATOM 895 C C . GLN A 1 110 ? -8.525 -15.210 -33.359 1.00 36.03 110 GLN A C 1
ATOM 897 O O . GLN A 1 110 ? -7.714 -14.676 -34.146 1.00 36.03 110 GLN A O 1
#

Organism: NCBI:txid1763456